Protein AF-A0A3L7LU34-F1 (afdb_monomer)

Foldseek 3Di:
DVVVVVVVVVVCVPLVNVLVVQLVVLVVCVVVVVCVPVSVVSNVVSVVSVVQCVPPVSVCVVCVVVD

Sequence (67 aa):
MLFTLKKFIGGLLLPLPLLLVVMGAGLVLLWLNRGAKTARLLLSAGWIALLALSLQPVADWLLEPLE

Mean predicted aligned error: 7.66 Å

pLDDT: mean 78.9, std 9.54, range [49.09, 89.56]

Radius of gyration: 14.8 Å; Cα contacts (8 Å, |Δi|>4): 35; chains: 1; bounding box: 30×31×36 Å

Structure (mmCIF, N/CA/C/O backbone):
data_AF-A0A3L7LU34-F1
#
_entry.id   AF-A0A3L7LU34-F1
#
loop_
_atom_site.group_PDB
_atom_site.id
_atom_site.type_symbol
_atom_site.label_atom_id
_atom_site.label_alt_id
_atom_site.label_comp_id
_atom_site.label_asym_id
_atom_site.label_entity_id
_atom_site.label_seq_id
_atom_site.pdbx_PDB_ins_code
_atom_site.Cartn_x
_atom_site.Cartn_y
_atom_site.Cartn_z
_atom_site.occupancy
_atom_site.B_iso_or_equiv
_atom_site.auth_seq_id
_atom_site.auth_comp_id
_atom_site.auth_asym_id
_atom_site.auth_atom_id
_atom_site.pdbx_PDB_model_num
ATOM 1 N N . MET A 1 1 ? -9.876 -20.664 -20.506 1.00 63.16 1 MET A N 1
ATOM 2 C CA . MET A 1 1 ? -10.203 -19.770 -19.366 1.00 63.16 1 MET A CA 1
ATOM 3 C C . MET A 1 1 ? -9.029 -19.512 -18.416 1.00 63.16 1 MET A C 1
ATOM 5 O O . MET A 1 1 ? -8.948 -18.420 -17.870 1.00 63.16 1 MET A O 1
ATOM 9 N N . LEU A 1 2 ? -8.070 -20.441 -18.274 1.00 76.62 2 LEU A N 1
ATOM 10 C CA . LEU A 1 2 ? -6.836 -20.235 -17.490 1.00 76.62 2 LEU A CA 1
ATOM 11 C C . LEU A 1 2 ? -6.018 -18.996 -17.900 1.00 76.62 2 LEU A C 1
ATOM 13 O O . LEU A 1 2 ? -5.450 -18.329 -17.045 1.00 76.62 2 LEU A O 1
ATOM 17 N N . PHE A 1 3 ? -5.988 -18.661 -19.192 1.00 78.06 3 PHE A N 1
ATOM 18 C CA . PHE A 1 3 ? -5.302 -17.470 -19.703 1.00 78.06 3 PHE A CA 1
ATOM 19 C C . PHE A 1 3 ? -5.897 -16.163 -19.157 1.00 78.06 3 PHE A C 1
ATOM 21 O O . PHE A 1 3 ? -5.167 -15.302 -18.676 1.00 78.06 3 PHE A O 1
ATOM 28 N N . THR A 1 4 ? -7.227 -16.043 -19.152 1.00 79.94 4 THR A N 1
ATOM 29 C CA . THR A 1 4 ? -7.935 -14.878 -18.605 1.00 79.94 4 THR A CA 1
ATOM 30 C C . THR A 1 4 ? -7.702 -14.738 -17.102 1.00 79.94 4 THR A C 1
ATOM 32 O O . THR A 1 4 ? -7.464 -13.633 -16.626 1.00 79.94 4 THR A O 1
ATOM 35 N N . LEU A 1 5 ? -7.690 -15.854 -16.365 1.00 77.81 5 LEU A N 1
ATOM 36 C CA . LEU A 1 5 ? -7.423 -15.852 -14.926 1.00 77.81 5 LEU A CA 1
ATOM 37 C C . LEU A 1 5 ? -5.985 -15.409 -14.614 1.00 77.81 5 LEU A C 1
ATOM 39 O O . LEU A 1 5 ? -5.777 -14.551 -13.761 1.00 77.81 5 LEU A O 1
ATOM 43 N N . LYS A 1 6 ? -4.99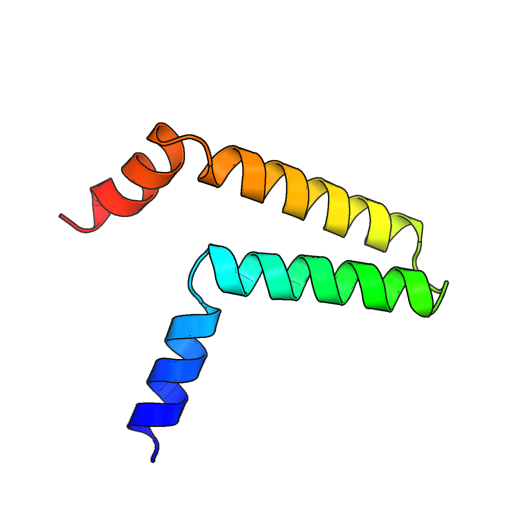5 -15.919 -15.358 1.00 73.50 6 LYS A N 1
ATOM 44 C CA . LYS A 1 6 ? -3.594 -15.482 -15.236 1.00 73.50 6 LYS A CA 1
ATOM 45 C C . LYS A 1 6 ? -3.421 -14.002 -15.579 1.00 73.50 6 LYS A C 1
ATOM 47 O O . LYS A 1 6 ? -2.690 -13.307 -14.885 1.00 73.50 6 LYS A O 1
ATOM 52 N N . LYS A 1 7 ? -4.121 -13.506 -16.605 1.00 74.44 7 LYS A N 1
ATOM 53 C CA . LYS A 1 7 ? -4.091 -12.091 -17.002 1.00 74.44 7 LYS A CA 1
ATOM 54 C C . LYS A 1 7 ? -4.728 -11.181 -15.953 1.00 74.44 7 LYS A C 1
ATOM 56 O O . LYS A 1 7 ? -4.228 -10.090 -15.717 1.00 74.44 7 LYS A O 1
ATOM 61 N N . PHE A 1 8 ? -5.790 -11.641 -15.298 1.00 80.50 8 PHE A N 1
ATOM 62 C CA . PHE A 1 8 ? -6.423 -10.906 -14.207 1.00 80.50 8 PHE A CA 1
ATOM 63 C C . PHE A 1 8 ? -5.512 -10.825 -12.977 1.00 80.50 8 PHE A C 1
ATOM 65 O O . PHE A 1 8 ? -5.303 -9.742 -12.443 1.00 80.50 8 PHE A O 1
ATOM 72 N N . ILE A 1 9 ? -4.894 -11.945 -12.586 1.00 80.75 9 ILE A N 1
ATOM 73 C CA . ILE A 1 9 ? -3.909 -11.979 -11.493 1.00 80.75 9 ILE A CA 1
ATOM 74 C C . ILE A 1 9 ? -2.692 -11.106 -11.836 1.00 80.75 9 ILE A C 1
ATOM 76 O O . ILE A 1 9 ? -2.248 -10.328 -11.000 1.00 80.75 9 ILE A O 1
ATOM 80 N N . GLY A 1 10 ? -2.201 -11.168 -13.077 1.00 78.88 10 GLY A N 1
ATOM 81 C CA . GLY A 1 10 ? -1.140 -10.288 -13.575 1.00 78.88 10 GLY A CA 1
ATOM 82 C C . GLY A 1 10 ? -1.524 -8.806 -13.542 1.00 78.88 10 GLY A C 1
ATOM 83 O O . GLY A 1 10 ? -0.711 -7.971 -13.171 1.00 78.88 10 GLY A O 1
ATOM 84 N N . GLY A 1 11 ? -2.780 -8.479 -13.855 1.00 80.38 11 GLY A N 1
ATOM 85 C CA . GLY A 1 11 ? -3.316 -7.125 -13.726 1.00 80.38 11 GLY A CA 1
ATOM 86 C C . GLY A 1 11 ? -3.384 -6.650 -12.275 1.00 80.38 11 GLY A C 1
ATOM 87 O O . GLY A 1 11 ? -3.061 -5.504 -12.004 1.00 80.38 11 GLY A O 1
ATOM 88 N N . LEU A 1 12 ? -3.732 -7.526 -11.330 1.00 77.69 12 LEU A N 1
ATOM 89 C CA . LEU A 1 12 ? -3.719 -7.210 -9.896 1.00 77.69 12 LEU A CA 1
ATOM 90 C C . LEU A 1 12 ? -2.303 -7.049 -9.328 1.00 77.69 12 LEU A C 1
ATOM 92 O O . LEU A 1 12 ? -2.129 -6.360 -8.327 1.00 77.69 12 LEU A O 1
ATOM 96 N N . LEU A 1 13 ? -1.309 -7.674 -9.964 1.00 74.25 13 LEU A N 1
ATOM 97 C CA . LEU A 1 13 ? 0.107 -7.546 -9.617 1.00 74.25 13 LEU A CA 1
ATOM 98 C C . LEU A 1 13 ? 0.725 -6.229 -10.103 1.00 74.25 13 LEU A C 1
ATOM 100 O O . LEU A 1 13 ? 1.822 -5.883 -9.667 1.00 74.25 13 LEU A O 1
ATOM 104 N N . LEU A 1 14 ? 0.042 -5.488 -10.983 1.00 81.88 14 LEU A N 1
ATOM 105 C CA . LEU A 1 14 ? 0.498 -4.164 -11.386 1.00 81.88 14 LEU A CA 1
ATOM 106 C C . LEU A 1 14 ? 0.533 -3.229 -10.167 1.00 81.88 14 LEU A C 1
ATOM 108 O O . LEU A 1 14 ? -0.362 -3.289 -9.320 1.00 81.88 14 LEU A O 1
ATOM 112 N N . PRO A 1 15 ? 1.517 -2.320 -10.099 1.00 76.19 15 PRO A N 1
ATOM 113 C CA . PRO A 1 15 ? 1.755 -1.503 -8.912 1.00 76.19 15 PRO A CA 1
ATOM 114 C C . PRO A 1 15 ? 0.523 -0.692 -8.473 1.00 76.19 15 PRO A C 1
ATOM 116 O O . PRO A 1 15 ? 0.210 -0.636 -7.286 1.00 76.19 15 PRO A O 1
ATOM 119 N N . LEU A 1 16 ? -0.237 -0.137 -9.424 1.00 81.75 16 LEU A N 1
ATOM 120 C CA . LEU A 1 16 ? -1.455 0.639 -9.155 1.00 81.75 16 LEU A CA 1
ATOM 121 C C . LEU A 1 16 ? -2.621 -0.214 -8.593 1.00 81.75 16 LEU A C 1
ATOM 123 O O . LEU A 1 16 ? -3.110 0.096 -7.504 1.00 81.75 16 LEU A O 1
ATOM 127 N N . PRO A 1 17 ? -3.082 -1.287 -9.269 1.00 84.00 17 PRO A N 1
ATOM 128 C CA . PRO A 1 17 ? -4.093 -2.205 -8.734 1.00 84.00 17 PRO A CA 1
ATOM 129 C C . PRO A 1 17 ? -3.744 -2.796 -7.367 1.00 84.00 17 PRO A C 1
ATOM 131 O O . PRO A 1 17 ? -4.612 -2.874 -6.496 1.00 84.00 17 PRO A O 1
ATOM 134 N N . LEU A 1 18 ? -2.480 -3.164 -7.150 1.00 83.19 18 LEU A N 1
ATOM 135 C CA . LEU A 1 18 ? -2.014 -3.738 -5.889 1.00 83.19 18 LEU A CA 1
ATOM 136 C C . LEU A 1 18 ? -2.148 -2.722 -4.742 1.00 83.19 18 LEU A C 1
ATOM 138 O O . LEU A 1 18 ? -2.674 -3.049 -3.676 1.00 83.19 18 LEU A O 1
ATOM 142 N N . LEU A 1 19 ? -1.780 -1.461 -4.987 1.00 85.12 19 LEU A N 1
ATOM 143 C CA . LEU A 1 19 ? -1.961 -0.364 -4.032 1.00 85.12 19 LEU A CA 1
ATOM 144 C C . LEU A 1 19 ? -3.427 -0.107 -3.685 1.00 85.12 19 LEU A C 1
ATOM 146 O O . LEU A 1 19 ? -3.750 0.088 -2.512 1.00 85.12 19 LEU A O 1
ATOM 150 N N . LEU A 1 20 ? -4.325 -0.162 -4.671 1.00 86.50 20 LEU A N 1
ATOM 151 C CA . LEU A 1 20 ? -5.762 -0.014 -4.432 1.00 86.50 20 LEU A CA 1
ATOM 152 C C . LEU A 1 20 ? -6.312 -1.135 -3.543 1.00 86.50 20 LEU A C 1
ATOM 154 O O . LEU A 1 20 ? -7.119 -0.863 -2.653 1.00 86.50 20 LEU A O 1
ATOM 158 N N . VAL A 1 21 ? -5.848 -2.375 -3.724 1.00 87.44 21 VAL A N 1
ATOM 159 C CA . VAL A 1 21 ? -6.226 -3.502 -2.856 1.00 87.44 21 VAL A CA 1
ATOM 160 C C . VAL A 1 21 ? -5.715 -3.291 -1.428 1.00 87.44 21 VAL A C 1
ATOM 162 O O . VAL A 1 21 ? -6.471 -3.494 -0.477 1.00 87.44 21 VAL A O 1
ATOM 165 N N . VAL A 1 22 ? -4.473 -2.825 -1.256 1.00 86.38 22 VAL A N 1
ATOM 166 C CA . VAL A 1 22 ? -3.889 -2.530 0.067 1.00 86.38 22 VAL A CA 1
ATOM 167 C C . VAL A 1 22 ? -4.649 -1.406 0.775 1.00 86.38 22 VAL A C 1
ATOM 169 O O . VAL A 1 22 ? -5.011 -1.542 1.945 1.00 86.38 22 VAL A O 1
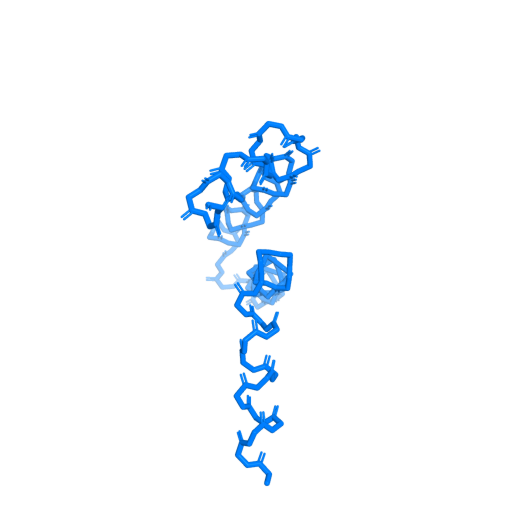ATOM 172 N N . MET A 1 23 ? -4.956 -0.313 0.075 1.00 87.69 23 MET A N 1
ATOM 173 C CA . MET A 1 23 ? -5.733 0.788 0.648 1.00 87.69 23 MET A CA 1
ATOM 174 C C . MET A 1 23 ? -7.176 0.373 0.957 1.00 87.69 23 MET A C 1
ATOM 176 O O . MET A 1 23 ? -7.695 0.707 2.022 1.00 87.69 23 MET A O 1
ATOM 180 N N . GLY A 1 24 ? -7.809 -0.412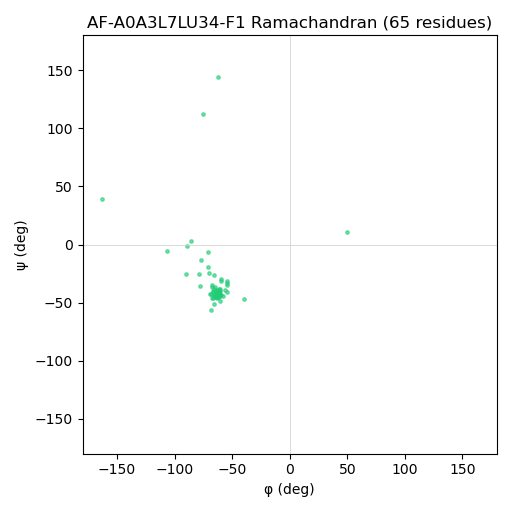 0.081 1.00 89.56 24 GLY A N 1
ATOM 181 C CA . GLY A 1 24 ? -9.134 -0.985 0.315 1.00 89.56 24 GLY A CA 1
ATOM 182 C C . GLY A 1 24 ? -9.165 -1.888 1.551 1.00 89.56 24 GLY A C 1
ATOM 183 O O . GLY A 1 24 ? -10.052 -1.747 2.393 1.00 89.56 24 GLY A O 1
ATOM 184 N N . ALA A 1 25 ? -8.155 -2.744 1.727 1.00 87.25 25 ALA A N 1
ATOM 185 C CA . ALA A 1 25 ? -8.000 -3.557 2.931 1.00 87.25 25 ALA A CA 1
ATOM 186 C C . ALA A 1 25 ? -7.831 -2.685 4.185 1.00 87.25 25 ALA A C 1
ATOM 188 O O . ALA A 1 25 ? -8.464 -2.956 5.206 1.00 87.25 25 ALA A O 1
ATOM 189 N N . GLY A 1 26 ? -7.054 -1.599 4.099 1.00 86.38 26 GLY A N 1
ATOM 190 C CA . GLY A 1 26 ? -6.933 -0.600 5.163 1.00 86.38 26 GLY A CA 1
ATOM 191 C C . GLY A 1 26 ? -8.277 0.036 5.540 1.00 86.38 26 GLY A C 1
ATOM 192 O O . GLY A 1 26 ? -8.601 0.131 6.723 1.00 86.38 26 GLY A O 1
ATOM 193 N N . LEU A 1 27 ? -9.105 0.402 4.558 1.00 88.00 27 LEU A N 1
ATOM 194 C CA . LEU A 1 27 ? -10.449 0.946 4.796 1.00 88.00 27 LEU A CA 1
ATOM 195 C C . LEU A 1 27 ? -11.386 -0.070 5.459 1.00 88.00 27 LEU A C 1
ATOM 197 O O . LEU A 1 27 ? -12.072 0.275 6.420 1.00 88.00 27 LEU A O 1
ATOM 201 N N . VAL A 1 28 ? -11.385 -1.325 5.006 1.00 87.94 28 VAL A N 1
ATOM 202 C CA . VAL A 1 28 ? -12.170 -2.402 5.638 1.00 87.94 28 VAL A CA 1
ATOM 203 C C . VAL A 1 28 ? -11.730 -2.608 7.090 1.00 87.94 28 VAL A C 1
ATOM 205 O O . VAL A 1 28 ? -12.562 -2.770 7.982 1.00 87.94 28 VAL A O 1
ATOM 208 N N . LEU A 1 29 ? -10.425 -2.535 7.359 1.00 85.12 29 LEU A N 1
ATOM 209 C CA . LEU A 1 29 ? -9.870 -2.674 8.704 1.00 85.12 29 LEU A CA 1
ATOM 210 C C . LEU A 1 29 ? -10.261 -1.505 9.630 1.00 85.12 29 LEU A C 1
ATOM 212 O O . LEU A 1 29 ? -10.489 -1.720 10.825 1.00 85.12 29 LEU A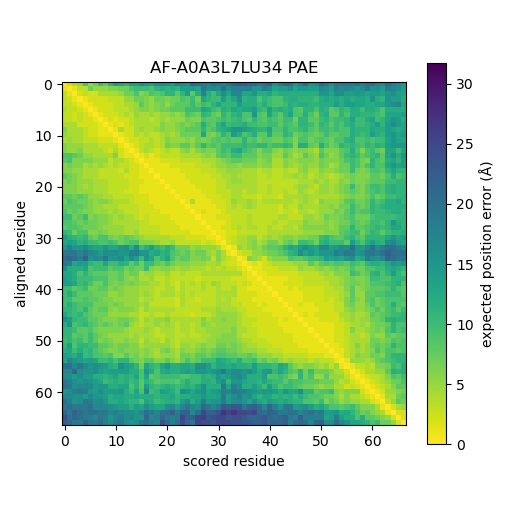 O 1
ATOM 216 N N . LEU A 1 30 ? -10.371 -0.285 9.084 1.00 86.12 30 LEU A N 1
ATOM 217 C CA . LEU A 1 30 ? -10.966 0.867 9.773 1.00 86.12 30 LEU A CA 1
ATOM 218 C C . LEU A 1 30 ? -12.450 0.630 10.065 1.00 86.12 30 LEU A C 1
ATOM 220 O O . LEU A 1 30 ? -12.885 0.869 11.189 1.00 86.12 30 LEU A O 1
ATOM 224 N N . TRP A 1 31 ? -13.207 0.128 9.086 1.00 86.81 31 TRP A N 1
ATOM 225 C CA . TRP A 1 31 ? -14.646 -0.118 9.214 1.00 86.81 31 TRP A CA 1
ATOM 226 C C . TRP A 1 31 ? -14.948 -1.124 10.325 1.00 86.81 31 TRP A C 1
ATOM 228 O O . TRP A 1 31 ? -15.831 -0.911 11.152 1.00 86.81 31 TRP A O 1
ATOM 238 N N . LEU A 1 32 ? -14.163 -2.195 10.409 1.00 85.25 32 LEU A N 1
ATOM 239 C CA . LEU A 1 32 ? -14.320 -3.204 11.454 1.00 85.25 32 LEU A CA 1
ATOM 240 C C . LEU A 1 32 ? -13.889 -2.702 12.845 1.00 85.25 32 LEU A C 1
ATOM 242 O O . LEU A 1 32 ? -14.056 -3.430 13.820 1.00 85.25 32 LEU A O 1
ATOM 246 N N . ASN A 1 33 ? -13.315 -1.495 12.955 1.00 76.00 33 ASN A N 1
ATOM 247 C CA . ASN A 1 33 ? -12.784 -0.855 14.168 1.00 76.00 33 ASN A CA 1
ATOM 248 C C . ASN A 1 33 ? -11.820 -1.735 15.002 1.00 76.00 33 ASN A C 1
ATOM 250 O O . ASN A 1 33 ? -11.438 -1.377 16.114 1.00 76.00 33 ASN A O 1
ATOM 254 N N . ARG A 1 34 ? -11.388 -2.885 14.464 1.00 75.31 34 ARG A N 1
ATOM 255 C CA . ARG A 1 34 ? -10.535 -3.880 15.137 1.00 75.31 34 ARG A CA 1
ATOM 256 C C . ARG A 1 34 ? -9.040 -3.631 14.953 1.00 75.31 34 ARG A C 1
ATOM 258 O O . ARG A 1 34 ? -8.229 -4.365 15.504 1.00 75.31 34 ARG A O 1
ATOM 265 N N . GLY A 1 35 ? -8.662 -2.594 14.209 1.00 78.62 35 GLY A N 1
ATOM 266 C CA . GLY A 1 35 ? -7.264 -2.340 13.874 1.00 78.62 35 GLY A CA 1
ATOM 267 C C . GLY A 1 35 ? -6.992 -0.930 13.377 1.00 78.62 35 GLY A C 1
ATOM 268 O O . GLY A 1 35 ? -6.192 -0.768 12.465 1.00 78.62 35 GLY A O 1
ATOM 269 N N . ALA A 1 36 ? -7.627 0.100 13.948 1.00 80.00 36 ALA A N 1
ATOM 270 C CA . ALA A 1 36 ? -7.503 1.481 13.464 1.00 80.00 36 ALA A CA 1
ATOM 271 C C . ALA A 1 36 ? -6.044 1.984 13.375 1.00 80.00 36 ALA A C 1
ATOM 273 O O . ALA A 1 36 ? -5.720 2.762 12.482 1.00 80.00 36 ALA A O 1
ATOM 274 N N . LYS A 1 37 ? -5.146 1.515 14.256 1.00 86.12 37 LYS A N 1
ATOM 275 C CA . LYS A 1 37 ? -3.702 1.805 14.173 1.00 86.12 37 LYS A CA 1
ATOM 276 C C . LYS A 1 37 ? -3.071 1.180 12.923 1.00 86.12 37 LYS A C 1
ATOM 278 O O . LYS A 1 37 ? -2.440 1.886 12.144 1.00 86.12 37 LYS A O 1
ATOM 283 N N . THR A 1 38 ? -3.292 -0.116 12.712 1.00 85.25 38 THR A N 1
ATOM 284 C CA . THR A 1 38 ? -2.802 -0.863 11.543 1.00 85.25 38 THR A CA 1
ATOM 285 C C . THR A 1 38 ? -3.376 -0.306 10.248 1.00 85.25 38 THR A C 1
ATOM 287 O O . THR A 1 38 ? -2.651 -0.129 9.282 1.00 85.25 38 THR A O 1
ATOM 290 N N . ALA A 1 39 ? -4.659 0.038 10.248 1.00 86.44 39 ALA A N 1
ATOM 291 C CA . ALA A 1 39 ? -5.356 0.599 9.107 1.00 86.44 39 ALA A CA 1
ATOM 292 C C . ALA A 1 39 ? -4.801 1.969 8.699 1.00 86.44 39 ALA A C 1
ATOM 294 O O . ALA A 1 39 ? -4.536 2.202 7.524 1.00 86.44 39 ALA A O 1
ATOM 295 N N . ARG A 1 40 ? -4.560 2.859 9.672 1.00 86.88 40 ARG A N 1
ATOM 296 C CA . ARG A 1 40 ? -3.921 4.160 9.422 1.00 86.88 40 ARG A CA 1
ATOM 297 C C . ARG A 1 40 ? -2.511 3.997 8.867 1.00 86.88 40 ARG A C 1
ATOM 299 O O . ARG A 1 40 ? -2.181 4.705 7.927 1.00 86.88 40 ARG A O 1
ATOM 306 N N . LEU A 1 41 ? -1.728 3.050 9.395 1.00 88.75 41 LEU A N 1
ATOM 307 C CA . LEU A 1 41 ? -0.390 2.743 8.881 1.00 88.75 41 LEU A CA 1
ATOM 308 C C . LEU A 1 41 ? -0.440 2.198 7.445 1.00 88.75 41 LEU A C 1
ATOM 310 O O . LEU A 1 41 ? 0.335 2.632 6.599 1.00 88.75 41 LEU A O 1
ATOM 314 N N . LEU A 1 42 ? -1.366 1.277 7.159 1.00 87.44 42 LEU A N 1
ATOM 315 C CA . LEU A 1 42 ? -1.559 0.704 5.822 1.00 87.44 42 LEU A CA 1
ATOM 316 C C . LEU A 1 42 ? -1.946 1.782 4.807 1.00 87.44 42 LEU A C 1
ATOM 318 O O . LEU A 1 42 ? -1.401 1.830 3.708 1.00 87.44 42 LEU A O 1
ATOM 322 N N . LEU A 1 43 ? -2.871 2.663 5.192 1.00 88.31 43 LEU A N 1
ATOM 323 C CA . LEU A 1 43 ? -3.332 3.761 4.353 1.00 88.31 43 LEU A CA 1
ATOM 324 C C . LEU A 1 43 ? -2.240 4.805 4.137 1.00 88.31 43 LEU A C 1
ATOM 326 O O . LEU A 1 43 ? -2.054 5.234 3.005 1.00 88.31 43 LEU A O 1
ATOM 330 N N . SER A 1 44 ? -1.486 5.181 5.175 1.00 88.25 44 SER A N 1
ATOM 331 C CA . SER A 1 44 ? -0.384 6.136 5.029 1.00 88.25 44 SER A CA 1
ATOM 332 C C . SER A 1 44 ? 0.749 5.566 4.180 1.00 88.25 44 SER A C 1
ATOM 334 O O . SER A 1 44 ? 1.280 6.269 3.328 1.00 88.25 44 SER A O 1
ATOM 336 N N . ALA A 1 45 ? 1.088 4.286 4.360 1.00 87.31 45 ALA A N 1
ATOM 337 C CA . ALA A 1 45 ? 2.089 3.604 3.545 1.00 87.31 45 ALA A CA 1
ATOM 338 C C . ALA A 1 45 ? 1.646 3.496 2.079 1.00 87.31 45 ALA A C 1
ATOM 340 O O . ALA A 1 45 ? 2.419 3.829 1.185 1.00 87.31 45 ALA A O 1
ATOM 341 N N . GLY A 1 46 ? 0.390 3.105 1.830 1.00 86.06 46 GLY A N 1
ATOM 342 C CA . GLY A 1 46 ? -0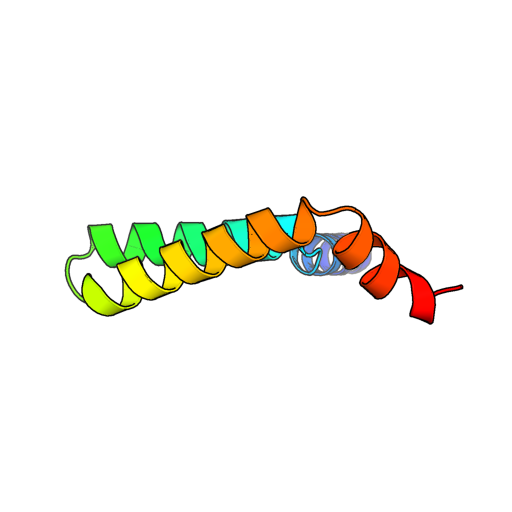.183 3.066 0.484 1.00 86.06 46 GLY A CA 1
ATOM 343 C C . GLY A 1 46 ? -0.213 4.444 -0.180 1.00 86.06 46 GLY A C 1
ATOM 344 O O . GLY A 1 46 ? 0.096 4.574 -1.361 1.00 86.06 46 GLY A O 1
ATOM 345 N N . TRP A 1 47 ? -0.497 5.494 0.587 1.00 87.94 47 TRP A N 1
ATOM 346 C CA . TRP A 1 47 ? -0.501 6.865 0.084 1.00 87.94 47 TRP A CA 1
ATOM 347 C C . TRP A 1 47 ? 0.906 7.368 -0.271 1.00 87.94 47 TRP A C 1
ATOM 349 O O . TRP A 1 47 ? 1.095 7.956 -1.333 1.00 87.94 47 TRP A O 1
ATOM 359 N N . ILE A 1 48 ? 1.911 7.078 0.562 1.00 86.25 48 ILE A N 1
ATOM 360 C CA . ILE A 1 48 ? 3.319 7.401 0.271 1.00 86.25 48 ILE A CA 1
ATOM 361 C C . ILE A 1 48 ? 3.810 6.632 -0.957 1.00 86.25 48 ILE A C 1
ATOM 363 O O . ILE A 1 48 ? 4.470 7.212 -1.811 1.00 86.25 48 ILE A O 1
ATOM 367 N N . ALA A 1 49 ? 3.469 5.349 -1.073 1.00 84.38 49 ALA A N 1
ATOM 368 C CA . ALA A 1 49 ? 3.830 4.534 -2.228 1.00 84.38 49 ALA A CA 1
ATOM 369 C C . ALA A 1 49 ? 3.158 5.025 -3.524 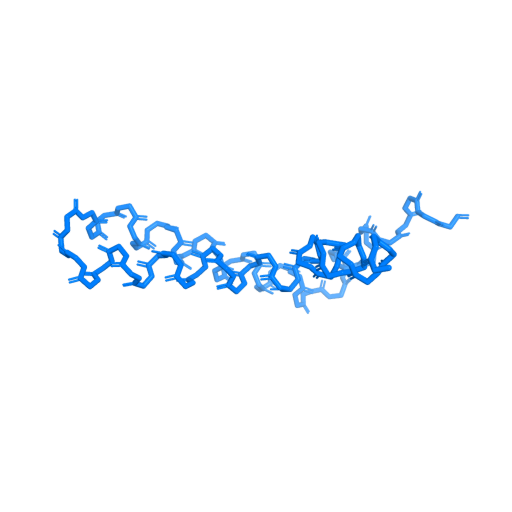1.00 84.38 49 ALA A C 1
ATOM 371 O O . ALA A 1 49 ? 3.799 5.032 -4.572 1.00 84.38 49 ALA A O 1
ATOM 372 N N . LEU A 1 50 ? 1.908 5.500 -3.457 1.00 85.06 50 LEU A N 1
ATOM 373 C CA . LEU A 1 50 ? 1.247 6.186 -4.574 1.00 85.06 50 LEU A CA 1
ATOM 374 C C . LEU A 1 50 ? 1.986 7.464 -4.973 1.00 85.06 50 LEU A C 1
ATOM 376 O O . LEU A 1 50 ? 2.208 7.691 -6.158 1.00 85.06 50 LEU A O 1
ATOM 380 N N . LEU A 1 51 ? 2.381 8.282 -3.996 1.00 84.19 51 LEU A N 1
ATOM 381 C CA . LEU A 1 51 ? 3.162 9.494 -4.243 1.00 84.19 51 LEU A CA 1
ATOM 382 C C . LEU A 1 51 ? 4.511 9.162 -4.882 1.00 84.19 51 LEU A C 1
ATOM 384 O O . LEU A 1 51 ? 4.890 9.799 -5.857 1.00 84.19 51 LEU A O 1
ATOM 388 N N . ALA A 1 52 ? 5.192 8.136 -4.372 1.00 82.44 52 ALA A N 1
ATOM 389 C CA . ALA A 1 52 ? 6.451 7.657 -4.916 1.00 82.44 52 ALA A CA 1
ATOM 390 C C . ALA A 1 52 ? 6.285 7.190 -6.365 1.00 82.44 52 ALA A C 1
ATOM 392 O O . ALA A 1 52 ? 7.019 7.656 -7.218 1.00 82.44 52 ALA A O 1
ATOM 393 N N . LEU A 1 53 ? 5.285 6.362 -6.679 1.00 76.81 53 LEU A N 1
ATOM 394 C CA . LEU A 1 53 ? 5.005 5.943 -8.061 1.00 76.81 53 LEU A CA 1
ATOM 395 C C . LEU A 1 53 ? 4.536 7.084 -8.967 1.00 76.81 53 LEU A C 1
ATOM 397 O O . LEU A 1 53 ? 4.715 7.015 -10.179 1.00 76.81 53 LEU A O 1
ATOM 401 N N . SER A 1 54 ? 3.924 8.123 -8.399 1.00 77.94 54 SER A N 1
ATOM 402 C CA . SER A 1 54 ? 3.585 9.336 -9.139 1.00 77.94 54 SER A CA 1
ATOM 403 C C . SER A 1 54 ? 4.824 10.162 -9.492 1.00 77.94 54 SER A C 1
ATOM 405 O O . SER A 1 54 ? 4.742 11.001 -10.392 1.00 77.94 54 SER A O 1
ATOM 407 N N . LEU A 1 55 ? 5.956 9.954 -8.808 1.00 81.06 55 LEU A N 1
ATOM 408 C CA . LEU A 1 55 ? 7.238 10.493 -9.236 1.00 81.06 55 LEU A CA 1
ATOM 409 C C . LEU A 1 55 ? 7.728 9.645 -10.410 1.00 81.06 55 LEU A C 1
ATOM 411 O O . LEU A 1 55 ? 8.119 8.492 -10.240 1.00 81.06 55 LEU A O 1
ATOM 415 N N . GLN A 1 56 ? 7.761 10.261 -11.591 1.00 66.81 56 GLN A N 1
ATOM 416 C CA . GLN A 1 56 ? 8.374 9.708 -12.802 1.00 66.81 56 GLN A CA 1
ATOM 417 C C . GLN A 1 56 ? 9.695 8.955 -12.554 1.00 66.81 56 GLN A C 1
ATOM 419 O O . GLN A 1 56 ? 9.760 7.809 -12.975 1.00 66.81 56 GLN A O 1
ATOM 424 N N . PRO A 1 57 ? 10.680 9.458 -11.776 1.00 66.69 57 PRO A N 1
ATOM 425 C CA . PRO A 1 57 ? 11.922 8.715 -11.543 1.00 66.69 57 PRO A CA 1
ATOM 426 C C . PRO A 1 57 ? 11.728 7.340 -10.886 1.00 66.69 57 PRO A C 1
ATOM 428 O O . PRO A 1 57 ? 12.506 6.435 -11.148 1.00 66.69 57 PRO A O 1
ATOM 431 N N . VAL A 1 58 ? 10.711 7.143 -10.043 1.00 66.19 58 VAL A N 1
ATOM 432 C CA . VAL A 1 58 ? 10.445 5.830 -9.422 1.00 66.19 58 VAL A CA 1
ATOM 433 C C . VAL A 1 58 ? 9.758 4.893 -10.412 1.00 66.19 58 VAL A C 1
ATOM 435 O O . VAL A 1 58 ? 10.014 3.690 -10.397 1.00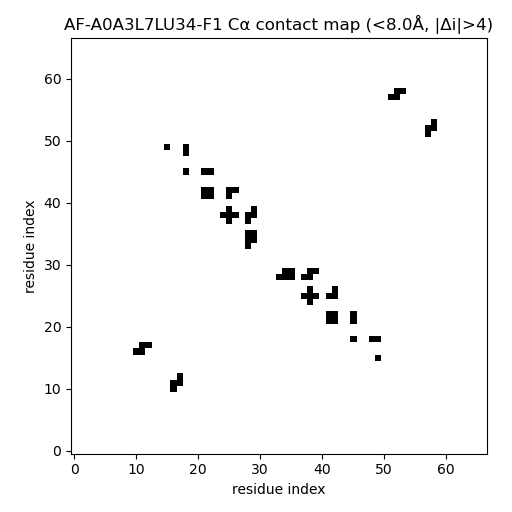 66.19 58 VAL A O 1
ATOM 438 N N . ALA A 1 59 ? 8.890 5.438 -11.268 1.00 65.19 59 ALA A N 1
ATOM 439 C CA . ALA A 1 59 ? 8.293 4.683 -12.362 1.00 65.19 59 ALA A CA 1
ATOM 440 C C . ALA A 1 59 ? 9.369 4.243 -13.367 1.00 65.19 59 ALA A C 1
ATOM 442 O O . ALA A 1 59 ? 9.389 3.077 -13.754 1.00 65.19 59 ALA A O 1
ATOM 443 N N . ASP A 1 60 ? 10.293 5.141 -13.700 1.00 65.75 60 ASP A N 1
ATOM 444 C CA . ASP A 1 60 ? 11.390 4.892 -14.631 1.00 65.75 60 ASP A CA 1
ATOM 445 C C . ASP A 1 60 ? 12.372 3.853 -14.062 1.00 65.75 60 ASP A C 1
ATOM 447 O O . ASP A 1 60 ? 12.639 2.862 -14.731 1.00 65.75 60 ASP A O 1
ATOM 451 N N . TRP A 1 61 ? 12.784 3.960 -12.790 1.00 64.19 61 TRP A N 1
ATOM 452 C CA . TRP A 1 61 ? 13.642 2.960 -12.118 1.00 64.19 61 TRP A CA 1
ATOM 453 C C . TRP A 1 61 ? 13.037 1.549 -12.056 1.00 64.19 61 TRP A C 1
ATOM 455 O O . TRP A 1 61 ? 13.762 0.557 -11.993 1.00 64.19 61 TRP A O 1
ATOM 465 N N . LEU A 1 62 ? 11.706 1.435 -12.016 1.00 60.19 62 LEU A N 1
ATOM 466 C CA . LEU A 1 62 ? 11.023 0.139 -12.008 1.00 60.19 62 LEU A CA 1
ATOM 467 C C . LEU A 1 62 ? 10.948 -0.484 -13.412 1.00 60.19 62 LEU A C 1
ATOM 469 O O . LEU A 1 62 ? 10.829 -1.704 -13.532 1.00 60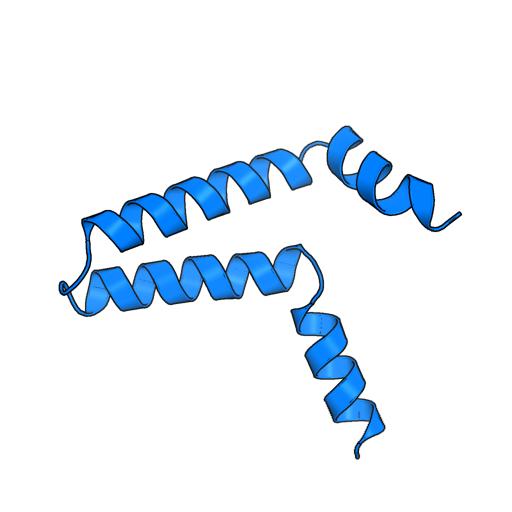.19 62 LEU A O 1
ATOM 473 N N . LEU A 1 63 ? 10.998 0.348 -14.454 1.00 60.53 63 LEU A N 1
ATOM 474 C CA . LEU A 1 63 ? 10.985 -0.057 -15.860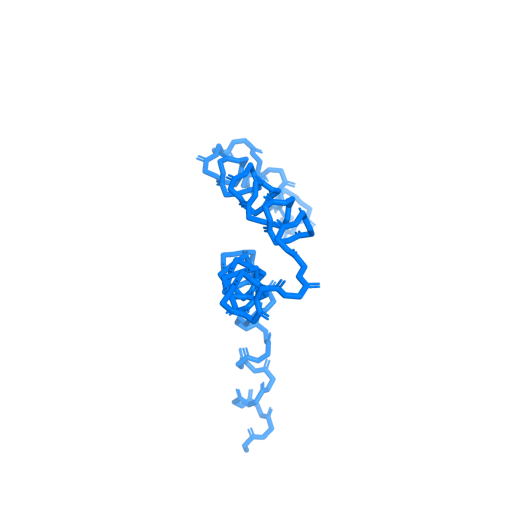 1.00 60.53 63 LEU A CA 1
ATOM 475 C C . LEU A 1 63 ? 12.399 -0.300 -16.410 1.00 60.53 63 LEU A C 1
ATOM 477 O O . LEU A 1 63 ? 12.563 -1.133 -17.295 1.00 60.53 63 LEU A O 1
ATOM 481 N N . GLU A 1 64 ? 13.412 0.341 -15.829 1.00 61.31 64 GLU A N 1
ATOM 482 C CA . GLU A 1 64 ? 14.828 0.246 -16.210 1.00 61.31 64 GLU A CA 1
ATOM 483 C C . GLU A 1 64 ? 15.421 -1.185 -16.247 1.00 61.31 64 GLU A C 1
ATOM 485 O O . GLU A 1 64 ? 16.251 -1.443 -17.111 1.00 61.31 64 GLU A O 1
ATOM 490 N N . PRO A 1 65 ? 15.026 -2.162 -15.399 1.00 58.28 65 PRO A N 1
ATOM 491 C CA . PRO A 1 65 ? 15.554 -3.529 -15.490 1.00 58.28 65 PRO A CA 1
ATOM 492 C C . PRO A 1 65 ? 14.806 -4.437 -16.489 1.00 58.28 65 PRO A C 1
ATOM 494 O O . PRO A 1 65 ? 15.091 -5.636 -16.541 1.00 58.28 65 PRO A O 1
ATOM 497 N N . LEU A 1 66 ? 13.813 -3.914 -17.219 1.00 56.84 66 LEU A N 1
ATOM 498 C CA . LEU A 1 66 ? 13.000 -4.656 -18.196 1.00 56.84 66 LEU A CA 1
ATOM 499 C C . LEU A 1 66 ? 13.329 -4.319 -19.664 1.00 56.84 66 LEU A C 1
ATOM 501 O O . LEU A 1 66 ? 12.790 -4.989 -20.550 1.00 56.84 66 LEU A O 1
ATOM 505 N N . GLU A 1 67 ? 14.198 -3.333 -19.907 1.00 49.09 67 GLU A N 1
ATOM 506 C CA . GLU A 1 67 ? 14.817 -3.029 -21.212 1.00 49.09 67 GLU A CA 1
ATOM 507 C C . GLU A 1 67 ? 16.177 -3.731 -21.365 1.00 49.09 67 GLU A C 1
ATOM 509 O O . GLU A 1 67 ? 16.458 -4.206 -22.492 1.00 49.09 67 GLU A O 1
#

Solvent-accessible surface area (backbone atoms only — not comparable to full-atom values): 3647 Å² total; per-residue (Å²): 111,69,66,60,52,52,50,50,54,52,51,44,68,34,74,66,52,39,40,52,53,48,32,50,52,16,52,53,32,40,72,67,64,79,34,51,69,61,15,51,50,39,35,51,51,37,51,51,51,49,54,46,54,68,35,60,71,52,45,47,64,70,49,61,85,77,117

Secondary structure (DSSP, 8-state):
-HHHHHHHHHHHTSHHHHHHHHHHHHHHHHHTTS-HHHHHHHHHHHHHHHHHHHSHHHHHHHHGGG-